Protein AF-A0A381XY41-F1 (afdb_monomer)

Secondary structure (DSSP, 8-state):
-HHHHHHHHHHHHHHHHHHHHHHHHHHTT--EEEEETTEEEEE-HHHHHHHHHHHH-GGG--

Foldseek 3Di:
DVVVVVVVVVVVCVLCVLVVVLVVCVVVVDWDWDDDPNDIDIDRVSVVSVVVCCVVPVVSVD

pLDDT: mean 83.31, std 8.99, range [53.0, 94.0]

Mean predicted aligned error: 7.08 Å

Sequence (62 aa):
MAKRN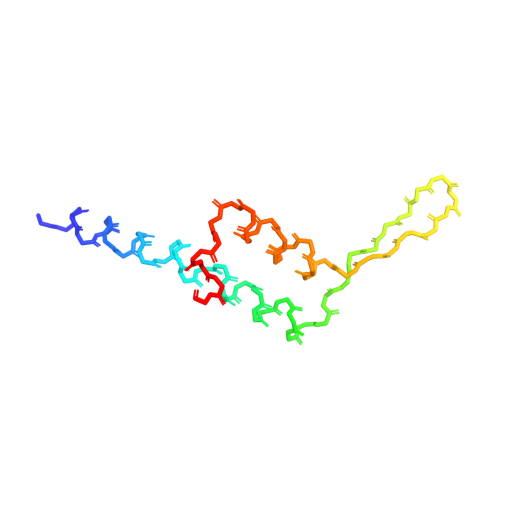LKKIYHNFIHTFPLLFLFFLAFTGFDLSFFLFGNSYSFNFIYAVIFYWVLKKPDRLG

Radius of gyration: 16.22 Å; Cα contacts (8 Å, |Δi|>4): 37; chains: 1; bounding box: 33×22×52 Å

Solvent-accessible surface area (backbone atoms only — not comparable to full-atom values): 3752 Å² total; per-residue (Å²): 116,69,71,63,54,52,55,52,52,52,53,52,45,64,68,49,44,62,57,56,52,49,52,51,42,60,74,70,67,55,62,50,66,51,78,55,95,95,39,82,47,72,45,66,44,61,57,56,53,50,51,54,44,41,76,73,42,56,76,72,84,101

Organism: NCBI:txid408172

Structure (mmCIF, N/CA/C/O backbone):
data_AF-A0A381XY41-F1
#
_entry.id   AF-A0A381XY41-F1
#
loop_
_atom_site.group_PDB
_atom_site.id
_atom_site.type_symbol
_atom_site.label_atom_id
_atom_site.label_alt_id
_atom_site.label_comp_id
_atom_site.label_asym_id
_atom_site.label_entity_id
_atom_site.label_seq_id
_atom_site.pdbx_PDB_ins_code
_atom_site.Cartn_x
_atom_site.Cartn_y
_atom_site.Cartn_z
_atom_site.occupancy
_atom_site.B_iso_or_equiv
_atom_site.auth_seq_id
_atom_site.auth_comp_id
_atom_site.auth_asym_id
_atom_site.auth_atom_id
_atom_site.pdbx_PDB_model_num
ATOM 1 N N . MET A 1 1 ? -8.587 -4.416 32.766 1.00 53.00 1 MET A N 1
ATOM 2 C CA . MET A 1 1 ? -9.197 -3.386 31.886 1.00 53.00 1 MET A CA 1
ATOM 3 C C . MET A 1 1 ? -8.323 -2.988 30.689 1.00 53.00 1 MET A C 1
ATOM 5 O O . MET A 1 1 ? -8.858 -2.933 29.589 1.00 53.00 1 MET A O 1
ATOM 9 N N . ALA A 1 2 ? -7.004 -2.793 30.836 1.00 59.66 2 ALA A N 1
ATOM 10 C CA . ALA A 1 2 ? -6.109 -2.343 29.751 1.00 59.66 2 ALA A CA 1
ATOM 11 C C . ALA A 1 2 ? -6.128 -3.199 28.458 1.00 59.66 2 ALA A C 1
ATOM 13 O O . ALA A 1 2 ? -6.180 -2.651 27.357 1.00 59.66 2 ALA A O 1
ATOM 14 N N . LYS A 1 3 ? -6.192 -4.538 28.566 1.00 60.59 3 LYS A N 1
ATOM 15 C CA . LYS A 1 3 ? -6.277 -5.448 27.399 1.00 60.59 3 LYS A CA 1
ATOM 16 C C . LYS A 1 3 ? -7.483 -5.176 26.485 1.00 60.59 3 LYS A C 1
ATOM 18 O O . LYS A 1 3 ? -7.383 -5.354 25.274 1.00 60.59 3 LYS A O 1
ATOM 23 N N . ARG A 1 4 ? -8.620 -4.733 27.041 1.00 63.78 4 ARG A N 1
ATOM 24 C CA . ARG A 1 4 ? -9.841 -4.456 26.260 1.00 63.78 4 ARG A CA 1
ATOM 25 C C . ARG A 1 4 ? -9.706 -3.171 25.436 1.00 63.78 4 ARG A C 1
ATOM 27 O O . ARG A 1 4 ? -10.220 -3.112 24.324 1.00 63.78 4 ARG A O 1
ATOM 34 N N . ASN A 1 5 ? -8.965 -2.190 25.952 1.00 73.44 5 ASN A N 1
ATOM 35 C CA . ASN A 1 5 ? -8.696 -0.926 25.267 1.00 73.44 5 ASN A CA 1
ATOM 36 C C . ASN A 1 5 ? -7.699 -1.109 24.116 1.00 73.44 5 ASN A C 1
ATOM 38 O O . ASN A 1 5 ? -7.954 -0.621 23.020 1.00 73.44 5 ASN A O 1
ATOM 42 N N . LEU A 1 6 ? -6.642 -1.905 24.314 1.00 80.88 6 LEU A N 1
ATOM 43 C CA . LEU A 1 6 ? -5.688 -2.253 23.250 1.00 80.88 6 LEU A CA 1
ATOM 44 C C . LEU A 1 6 ? -6.364 -2.951 22.064 1.00 80.88 6 LEU A C 1
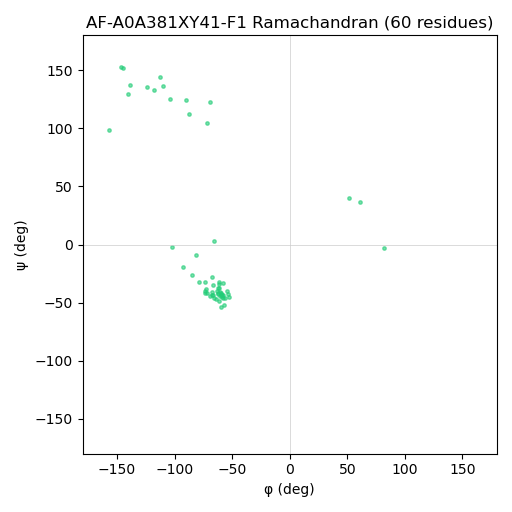ATOM 46 O O . LEU A 1 6 ? -6.124 -2.589 20.917 1.00 80.88 6 LEU A O 1
ATOM 50 N N . LYS A 1 7 ? -7.272 -3.901 22.330 1.00 81.75 7 LYS A N 1
ATOM 51 C CA . LYS A 1 7 ? -8.029 -4.590 21.273 1.00 81.75 7 LYS A CA 1
ATOM 52 C C . LYS A 1 7 ? -8.895 -3.622 20.456 1.00 81.75 7 LYS A C 1
ATOM 54 O O . LYS A 1 7 ? -9.014 -3.785 19.247 1.00 81.75 7 LYS A O 1
ATOM 59 N N . LYS A 1 8 ? -9.481 -2.613 21.108 1.00 83.38 8 LYS A N 1
ATOM 60 C CA . LYS A 1 8 ? -10.335 -1.603 20.466 1.00 83.38 8 LYS A CA 1
ATOM 61 C C . LYS A 1 8 ? -9.518 -0.631 19.605 1.00 83.38 8 LYS A C 1
ATOM 63 O O . LYS A 1 8 ? -9.907 -0.350 18.478 1.00 83.38 8 LYS A O 1
ATOM 68 N N . ILE A 1 9 ? -8.359 -0.194 20.102 1.00 84.38 9 ILE A N 1
ATOM 69 C CA . ILE A 1 9 ? -7.419 0.665 19.364 1.00 84.38 9 ILE A CA 1
ATOM 70 C C . ILE A 1 9 ? -6.866 -0.071 18.141 1.00 84.38 9 ILE A C 1
ATOM 72 O O . ILE A 1 9 ? -6.905 0.466 17.041 1.00 84.38 9 ILE A O 1
ATOM 76 N N . TYR A 1 10 ? -6.425 -1.320 18.311 1.00 84.38 10 TYR A N 1
ATOM 77 C CA . TYR A 1 10 ? -5.935 -2.152 17.211 1.00 84.38 10 TYR A CA 1
ATOM 78 C C . TYR A 1 10 ? -6.999 -2.369 16.131 1.00 84.38 10 TYR A C 1
ATOM 80 O O . TYR A 1 10 ? -6.712 -2.262 14.941 1.00 84.38 10 TYR A O 1
ATOM 88 N N . HIS A 1 11 ? -8.242 -2.630 16.542 1.00 83.00 11 HIS A N 1
ATOM 89 C CA . HIS A 1 11 ? -9.347 -2.798 15.607 1.00 83.00 11 HIS A CA 1
ATOM 90 C C . HIS A 1 11 ? -9.593 -1.529 14.784 1.00 83.00 11 HIS A C 1
ATOM 92 O O . HIS A 1 11 ? -9.651 -1.612 13.561 1.00 83.00 11 HIS A O 1
ATOM 98 N N . ASN A 1 12 ? -9.667 -0.360 15.428 1.00 81.62 12 ASN A N 1
ATOM 99 C CA . ASN A 1 12 ? -9.818 0.913 14.722 1.00 81.62 12 ASN A CA 1
ATOM 100 C C . ASN A 1 12 ? -8.623 1.206 13.808 1.00 81.62 12 ASN A C 1
ATOM 102 O O . ASN A 1 12 ? -8.817 1.594 12.661 1.00 81.62 12 ASN A O 1
ATOM 106 N N . PHE A 1 13 ? -7.399 0.956 14.279 1.00 83.88 13 PHE A N 1
ATOM 107 C CA . PHE A 1 13 ? -6.190 1.183 13.495 1.00 83.88 13 PHE A CA 1
ATOM 108 C C . PHE A 1 13 ? -6.179 0.354 12.209 1.00 83.88 13 PHE A C 1
ATOM 110 O O . PHE A 1 13 ? -5.898 0.900 11.153 1.00 83.88 13 PHE A O 1
ATOM 117 N N . ILE A 1 14 ? -6.557 -0.930 12.252 1.00 82.44 14 ILE A N 1
ATOM 118 C CA . ILE A 1 14 ? -6.633 -1.774 11.045 1.00 82.44 14 ILE A CA 1
ATOM 119 C C . ILE A 1 14 ? -7.633 -1.244 10.020 1.00 82.44 14 ILE A C 1
ATOM 121 O O . ILE A 1 14 ? -7.432 -1.441 8.822 1.00 82.44 14 ILE A O 1
ATOM 125 N N . HIS A 1 15 ? -8.720 -0.613 10.462 1.00 78.81 15 HIS A N 1
ATOM 126 C CA . HIS A 1 15 ? -9.708 -0.056 9.538 1.00 78.81 15 HIS A CA 1
ATOM 127 C C . HIS A 1 15 ? -9.262 1.278 8.943 1.00 78.81 15 HIS A C 1
ATOM 129 O O . HIS A 1 15 ? -9.564 1.536 7.786 1.00 78.81 15 HIS A O 1
ATOM 135 N N . THR A 1 16 ? -8.504 2.090 9.684 1.00 82.06 16 THR A N 1
ATOM 136 C CA . THR A 1 16 ? -7.971 3.378 9.200 1.00 82.06 16 THR A CA 1
ATOM 137 C C . THR A 1 16 ? -6.653 3.234 8.429 1.00 82.06 16 THR A C 1
ATOM 139 O O . THR A 1 16 ? -6.352 4.045 7.555 1.00 82.06 16 THR A O 1
ATOM 142 N N . PHE A 1 17 ? -5.871 2.189 8.710 1.00 86.00 17 PHE A N 1
ATOM 143 C CA . PHE A 1 17 ? -4.565 1.934 8.100 1.00 86.00 17 PHE A CA 1
ATOM 144 C C . PHE A 1 17 ? -4.589 1.923 6.562 1.00 86.00 17 PHE A C 1
ATOM 146 O O . PHE A 1 17 ? -3.707 2.550 5.979 1.00 86.00 17 PHE A O 1
ATOM 153 N N . PRO A 1 18 ? -5.582 1.307 5.885 1.00 84.00 18 PRO A N 1
ATOM 154 C CA . PRO A 1 18 ? -5.698 1.359 4.433 1.00 84.00 18 PRO A CA 1
ATOM 155 C C . PRO A 1 18 ? -5.684 2.770 3.855 1.00 84.00 18 PRO A C 1
ATOM 157 O O . PRO A 1 18 ? -4.962 3.046 2.900 1.00 84.00 18 PRO A O 1
ATOM 160 N N . LEU A 1 19 ? -6.444 3.675 4.474 1.00 85.31 19 LEU A N 1
ATOM 161 C CA . LEU A 1 19 ? -6.562 5.053 4.019 1.00 85.31 19 LEU A CA 1
ATOM 162 C C . LEU A 1 19 ? -5.252 5.819 4.225 1.00 85.31 19 LEU A C 1
ATOM 164 O O . LEU A 1 19 ? -4.796 6.514 3.324 1.00 85.31 19 LEU A O 1
ATOM 168 N N . LEU A 1 20 ? -4.622 5.655 5.393 1.00 88.75 20 LEU A N 1
ATOM 169 C CA . LEU A 1 20 ? -3.330 6.278 5.700 1.00 88.75 20 LEU A CA 1
ATOM 170 C C . LEU A 1 20 ? -2.219 5.772 4.774 1.00 88.75 20 LEU A C 1
ATOM 172 O O . LEU A 1 20 ? -1.384 6.552 4.322 1.00 88.75 20 LEU A O 1
ATOM 176 N N . PHE A 1 21 ? -2.222 4.477 4.464 1.00 88.25 21 PHE A N 1
ATOM 177 C CA . PHE A 1 21 ? -1.263 3.874 3.549 1.00 88.25 21 PHE A CA 1
ATOM 178 C C . PHE A 1 21 ? -1.452 4.371 2.111 1.00 88.25 21 PHE A C 1
ATOM 180 O O . PHE A 1 21 ? -0.471 4.730 1.463 1.00 88.25 21 PHE A O 1
ATOM 187 N N . LEU A 1 22 ? -2.701 4.459 1.631 1.00 88.62 22 LEU A N 1
ATOM 188 C CA . LEU A 1 22 ? -3.015 5.053 0.325 1.00 88.62 22 LEU A CA 1
ATOM 189 C C . LEU A 1 22 ? -2.598 6.518 0.252 1.00 88.62 22 LEU A C 1
ATOM 191 O O . LEU A 1 22 ? -1.993 6.924 -0.735 1.00 88.62 22 LEU A O 1
ATOM 195 N N . PHE A 1 23 ? -2.887 7.294 1.298 1.00 89.88 23 PHE A N 1
ATOM 196 C CA . PHE A 1 23 ? -2.489 8.696 1.381 1.00 89.88 23 PHE A CA 1
ATOM 197 C C . PHE A 1 23 ? -0.972 8.848 1.254 1.00 89.88 23 PHE A C 1
ATOM 199 O O . PHE A 1 23 ? -0.497 9.663 0.467 1.00 89.88 23 PHE A O 1
ATOM 206 N N . PHE A 1 24 ? -0.209 8.024 1.976 1.00 91.81 24 PHE A N 1
ATOM 207 C CA . PHE A 1 24 ? 1.247 8.069 1.920 1.00 91.81 24 PHE A CA 1
ATOM 208 C C . PHE A 1 24 ? 1.788 7.670 0.541 1.00 91.81 24 PHE A C 1
ATOM 210 O O . PHE A 1 24 ? 2.623 8.382 -0.004 1.00 91.81 24 PHE A O 1
ATOM 217 N N . LEU A 1 25 ? 1.280 6.582 -0.051 1.00 90.56 25 LEU A N 1
ATOM 218 C CA . LEU A 1 25 ? 1.668 6.144 -1.397 1.00 90.56 25 LEU A CA 1
ATOM 219 C C . LEU A 1 25 ? 1.365 7.195 -2.474 1.00 90.56 25 LEU A C 1
ATOM 221 O O . LEU A 1 25 ? 2.171 7.402 -3.379 1.00 90.56 25 LEU A O 1
ATOM 225 N N . ALA A 1 26 ? 0.206 7.852 -2.382 1.00 88.94 26 ALA A N 1
ATOM 226 C CA . ALA A 1 26 ? -0.181 8.909 -3.308 1.00 88.94 26 ALA A CA 1
ATOM 227 C C . ALA A 1 26 ? 0.701 10.150 -3.145 1.00 88.94 26 ALA A C 1
ATOM 229 O O . ALA A 1 26 ? 1.120 10.738 -4.138 1.00 88.94 26 ALA A O 1
ATOM 230 N N . PHE A 1 27 ? 1.023 10.523 -1.904 1.00 91.56 27 PHE A N 1
ATOM 231 C CA . PHE A 1 27 ? 1.867 11.681 -1.622 1.00 91.56 27 PHE A CA 1
ATOM 232 C C . PHE A 1 27 ? 3.309 11.494 -2.108 1.00 91.56 27 PHE A C 1
ATOM 234 O O . PHE A 1 27 ? 3.936 12.449 -2.557 1.00 91.56 27 PHE A O 1
ATOM 241 N N . THR A 1 28 ? 3.839 10.272 -2.049 1.00 88.56 28 THR A N 1
ATOM 242 C CA . THR A 1 28 ? 5.190 9.972 -2.541 1.00 88.56 28 THR A CA 1
ATOM 243 C C . THR A 1 28 ? 5.259 9.768 -4.053 1.00 88.56 28 THR A C 1
ATOM 245 O O . THR A 1 28 ? 6.364 9.674 -4.582 1.00 88.56 28 THR A O 1
ATOM 248 N N . GLY A 1 29 ? 4.116 9.692 -4.749 1.00 82.75 29 GLY A N 1
ATOM 249 C CA . GLY A 1 29 ? 4.072 9.363 -6.175 1.00 82.75 29 GLY A CA 1
ATOM 250 C C . GLY A 1 29 ? 4.650 7.978 -6.462 1.00 82.75 29 GLY A C 1
ATOM 251 O O . GLY A 1 29 ? 5.373 7.798 -7.436 1.00 82.75 29 GLY A O 1
ATOM 252 N N . PHE A 1 30 ? 4.420 7.016 -5.564 1.00 86.69 30 PHE A N 1
ATOM 253 C CA . PHE A 1 30 ? 5.035 5.699 -5.679 1.00 86.69 30 PHE A CA 1
ATOM 254 C C . 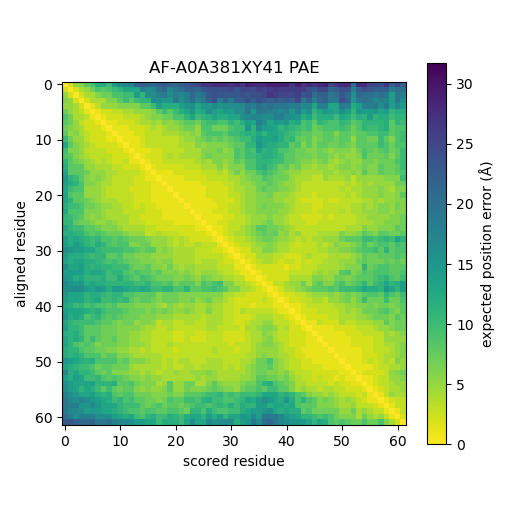PHE A 1 30 ? 4.476 4.904 -6.867 1.00 86.69 30 PHE A C 1
ATOM 256 O O . PHE A 1 30 ? 3.291 4.563 -6.894 1.00 86.69 30 PHE A O 1
ATOM 263 N N . ASP A 1 31 ? 5.371 4.499 -7.768 1.00 83.56 31 ASP A N 1
ATOM 264 C CA . ASP A 1 31 ? 5.100 3.567 -8.860 1.00 83.56 31 ASP A CA 1
ATOM 265 C C . ASP A 1 31 ? 5.956 2.306 -8.707 1.00 83.56 31 ASP A C 1
ATOM 267 O O . ASP A 1 31 ? 7.169 2.373 -8.480 1.00 83.56 31 ASP A O 1
ATOM 271 N N . LEU A 1 32 ? 5.334 1.131 -8.843 1.00 87.44 32 LEU A N 1
ATOM 272 C CA . LEU A 1 32 ? 6.054 -0.132 -8.728 1.00 87.44 32 LEU A CA 1
ATOM 273 C C . LEU A 1 32 ? 6.614 -0.511 -10.093 1.00 87.44 32 LEU A C 1
ATOM 275 O O . LEU A 1 32 ? 5.872 -0.829 -11.023 1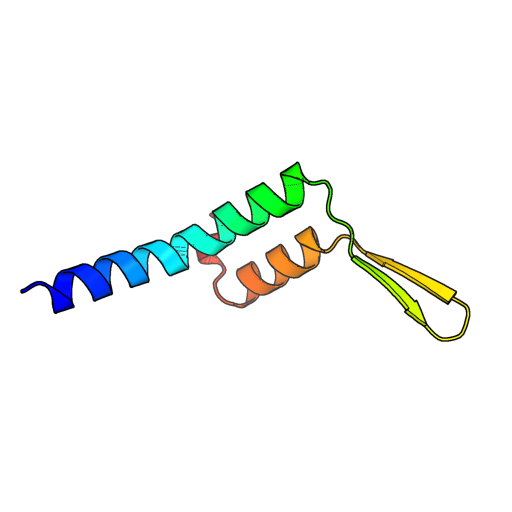.00 87.44 32 LEU A O 1
ATOM 279 N N . SER A 1 33 ? 7.940 -0.479 -10.193 1.00 91.19 33 SER A N 1
ATOM 280 C CA . SER A 1 33 ? 8.668 -0.784 -11.422 1.00 91.19 33 SER A CA 1
ATOM 281 C C . SER A 1 33 ? 9.676 -1.900 -11.179 1.00 91.19 33 SER A C 1
ATOM 283 O O . SER A 1 33 ? 10.375 -1.904 -10.167 1.00 91.19 33 SER A O 1
ATOM 285 N N . PHE A 1 34 ? 9.749 -2.862 -12.093 1.00 91.50 34 PHE A N 1
ATOM 286 C CA . PHE A 1 34 ? 10.659 -4.000 -12.005 1.00 91.50 34 PHE A CA 1
ATOM 287 C C . PHE A 1 34 ? 11.135 -4.425 -13.391 1.00 91.50 34 PHE A C 1
ATOM 289 O O . PHE A 1 34 ? 10.457 -4.233 -14.401 1.00 91.50 34 PHE A O 1
ATOM 296 N N . PHE A 1 35 ? 12.327 -5.011 -13.424 1.00 94.00 35 PHE A N 1
ATOM 297 C CA . PHE A 1 35 ? 12.950 -5.496 -14.646 1.00 94.00 35 PHE A CA 1
ATOM 298 C C . PHE A 1 35 ? 12.836 -7.016 -14.707 1.00 94.00 35 PHE A C 1
ATOM 300 O O . PHE A 1 35 ? 13.244 -7.709 -13.773 1.00 94.00 35 PHE A O 1
ATOM 307 N N . LEU A 1 36 ? 12.273 -7.542 -15.791 1.00 92.94 36 LEU A N 1
ATOM 308 C CA . LEU A 1 36 ? 12.093 -8.977 -15.989 1.00 92.94 36 LEU A CA 1
ATOM 309 C C . LEU A 1 36 ? 12.374 -9.328 -17.453 1.00 92.94 36 LEU A C 1
ATOM 311 O O . LEU A 1 36 ? 11.819 -8.707 -18.355 1.00 92.94 36 LEU A O 1
ATOM 315 N N . PHE A 1 37 ? 13.226 -10.328 -17.696 1.00 90.00 37 PHE A N 1
ATOM 316 C CA . PHE A 1 37 ? 13.569 -10.820 -19.043 1.00 90.00 37 PHE A CA 1
ATOM 317 C C . PHE A 1 37 ? 14.009 -9.738 -20.046 1.00 90.00 37 PHE A C 1
ATOM 319 O O . PHE A 1 37 ? 13.628 -9.779 -21.210 1.00 90.00 37 PHE A O 1
ATOM 326 N N . GLY A 1 38 ? 14.805 -8.759 -19.611 1.00 91.62 38 GLY A N 1
ATOM 327 C CA . GLY A 1 38 ? 15.271 -7.693 -20.505 1.00 91.62 38 GLY A CA 1
ATOM 328 C C . GLY A 1 38 ? 14.266 -6.557 -20.716 1.00 91.62 38 GLY A C 1
ATOM 329 O O . GLY A 1 38 ? 14.611 -5.567 -21.356 1.00 91.62 38 GLY A O 1
ATOM 330 N N . ASN A 1 39 ? 13.063 -6.663 -20.143 1.00 90.69 39 ASN A N 1
ATOM 331 C CA . ASN A 1 39 ? 12.012 -5.666 -20.271 1.00 90.69 39 ASN A CA 1
ATOM 332 C C . ASN A 1 39 ? 11.741 -4.967 -18.936 1.00 90.69 39 ASN A C 1
ATOM 334 O O . ASN A 1 39 ? 11.744 -5.586 -17.868 1.00 90.69 39 ASN A O 1
ATOM 338 N N . SER A 1 40 ? 11.439 -3.673 -19.019 1.00 91.56 40 SER A N 1
ATOM 339 C CA . SER A 1 40 ? 10.976 -2.871 -17.888 1.00 91.56 40 SER A CA 1
ATOM 340 C C . SER A 1 40 ? 9.455 -2.911 -17.808 1.00 91.56 40 SER A C 1
ATOM 342 O O . SER A 1 40 ? 8.770 -2.532 -18.757 1.00 91.56 40 SER A O 1
ATOM 344 N N . TYR A 1 41 ? 8.932 -3.322 -16.659 1.00 89.69 41 TYR A N 1
ATOM 345 C CA . TYR A 1 41 ? 7.513 -3.263 -16.336 1.00 89.69 41 TYR A CA 1
ATOM 346 C C . TYR A 1 41 ? 7.303 -2.202 -15.267 1.00 89.69 41 TYR A C 1
ATOM 348 O O . TYR A 1 41 ? 8.058 -2.128 -14.299 1.00 89.69 41 TYR A O 1
ATOM 356 N N . SER A 1 42 ? 6.272 -1.385 -15.438 1.00 89.38 42 SER A N 1
ATOM 357 C CA . SER A 1 42 ? 5.867 -0.388 -14.457 1.00 89.38 42 SER A CA 1
ATOM 358 C C . SER A 1 42 ? 4.355 -0.382 -14.368 1.00 89.38 42 SER A C 1
ATO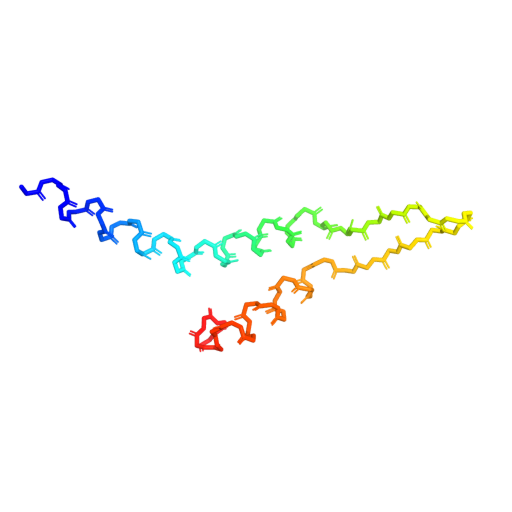M 360 O O . SER A 1 42 ? 3.668 -0.474 -15.388 1.00 89.38 42 SER A O 1
ATOM 362 N N . PHE A 1 43 ? 3.837 -0.317 -13.150 1.00 88.75 43 PHE A N 1
ATOM 363 C CA . PHE A 1 43 ? 2.418 -0.131 -12.929 1.00 88.75 43 PHE A CA 1
ATOM 364 C C . PHE A 1 43 ? 2.165 0.730 -11.701 1.00 88.75 43 PHE A C 1
ATOM 366 O O . PHE A 1 43 ? 2.920 0.737 -10.724 1.00 88.75 43 PHE A O 1
ATOM 373 N N . ASN A 1 44 ? 1.032 1.418 -11.749 1.00 87.75 44 ASN A N 1
ATOM 374 C CA . ASN A 1 44 ? 0.574 2.228 -10.644 1.00 87.75 44 ASN A CA 1
ATOM 375 C C . ASN A 1 44 ? 0.096 1.308 -9.510 1.00 87.75 44 ASN A C 1
ATOM 377 O O . ASN A 1 44 ? -0.963 0.672 -9.563 1.00 87.75 44 ASN A O 1
ATOM 381 N N . PHE A 1 45 ? 0.934 1.209 -8.483 1.00 87.50 45 PHE A N 1
ATOM 382 C CA . PHE A 1 45 ? 0.727 0.316 -7.34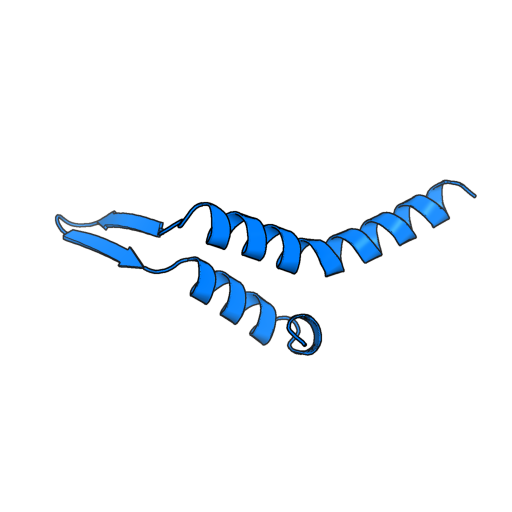8 1.00 87.50 45 PHE A CA 1
ATOM 383 C C . PHE A 1 45 ? -0.471 0.728 -6.494 1.00 87.50 45 PHE A C 1
ATOM 385 O O . PHE A 1 45 ? -1.127 -0.123 -5.892 1.00 87.50 45 PHE A O 1
ATOM 392 N N . ILE A 1 46 ? -0.796 2.023 -6.481 1.00 89.81 46 ILE A N 1
ATOM 393 C CA . ILE A 1 46 ? -1.928 2.576 -5.738 1.00 89.81 46 ILE A CA 1
ATOM 394 C C . ILE A 1 46 ? -3.222 1.908 -6.203 1.00 89.81 46 ILE A C 1
ATOM 396 O O . ILE A 1 46 ? -3.997 1.447 -5.367 1.00 89.81 46 ILE A O 1
ATOM 400 N N . TYR A 1 47 ? -3.430 1.751 -7.514 1.00 87.88 47 TYR A N 1
ATOM 401 C CA . TYR A 1 47 ? -4.614 1.055 -8.022 1.00 87.88 47 TYR A CA 1
ATOM 402 C C . TYR A 1 47 ? -4.676 -0.407 -7.587 1.00 87.88 47 TYR A C 1
ATOM 404 O O . TYR A 1 47 ? -5.742 -0.863 -7.181 1.00 87.88 47 TYR A O 1
ATOM 412 N N . ALA A 1 48 ? -3.558 -1.138 -7.605 1.00 87.94 48 ALA A N 1
ATOM 413 C CA . ALA A 1 48 ? -3.533 -2.527 -7.141 1.00 87.94 48 ALA A CA 1
ATOM 414 C C . ALA A 1 48 ? -3.957 -2.636 -5.665 1.00 87.94 48 ALA A C 1
ATOM 416 O O . ALA A 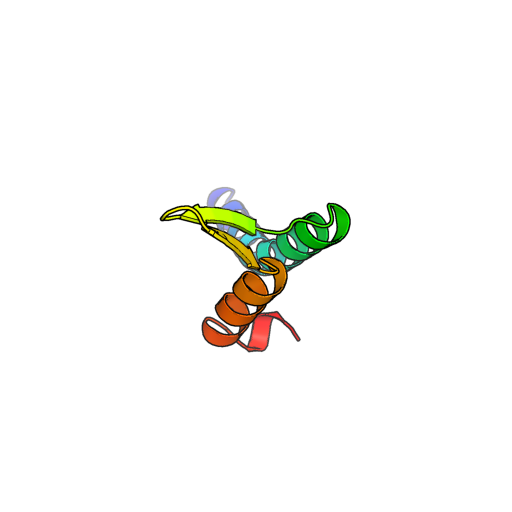1 48 ? -4.742 -3.510 -5.289 1.00 87.94 48 ALA A O 1
ATOM 417 N N . VAL A 1 49 ? -3.484 -1.703 -4.839 1.00 86.38 49 VAL A N 1
ATOM 418 C CA . VAL A 1 49 ? -3.820 -1.609 -3.417 1.00 86.38 49 VAL A CA 1
ATOM 419 C C . VAL A 1 49 ? -5.299 -1.247 -3.208 1.00 86.38 49 VAL A C 1
ATOM 421 O O . VAL A 1 49 ? -5.970 -1.888 -2.395 1.00 86.38 49 VAL A O 1
ATOM 424 N N . ILE A 1 50 ? -5.834 -0.285 -3.971 1.00 87.56 50 ILE A N 1
ATOM 425 C CA . ILE A 1 50 ? -7.261 0.078 -3.953 1.00 87.56 50 ILE A CA 1
ATOM 426 C C . ILE A 1 50 ? -8.116 -1.133 -4.335 1.00 87.56 50 ILE A C 1
ATOM 428 O O . ILE A 1 50 ? -8.983 -1.524 -3.557 1.00 87.56 50 ILE A O 1
ATOM 432 N N . PHE A 1 51 ? -7.849 -1.769 -5.480 1.00 87.25 51 PHE A N 1
ATOM 433 C CA . PHE A 1 51 ? -8.602 -2.936 -5.952 1.00 87.25 51 PHE A CA 1
ATOM 434 C C . PHE A 1 51 ? -8.607 -4.069 -4.931 1.00 87.25 51 PHE A C 1
ATOM 436 O O . PHE A 1 51 ? -9.664 -4.624 -4.628 1.00 87.25 51 PHE A O 1
ATOM 443 N N . TYR A 1 52 ? -7.443 -4.390 -4.362 1.00 87.12 52 TYR A N 1
ATOM 444 C CA . TYR A 1 52 ? -7.338 -5.408 -3.324 1.00 87.12 52 TYR A CA 1
ATOM 445 C C . TYR A 1 52 ? -8.226 -5.080 -2.119 1.00 87.12 52 TYR A C 1
ATOM 447 O O . TY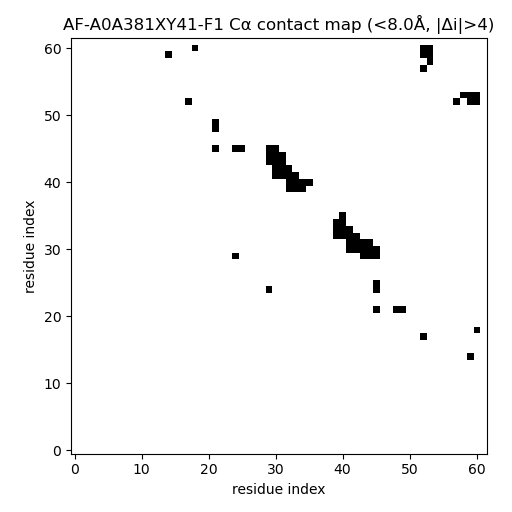R A 1 52 ? -8.912 -5.961 -1.595 1.00 87.12 52 TYR A O 1
ATOM 455 N N . TRP A 1 53 ? -8.243 -3.821 -1.672 1.00 83.69 53 TRP A N 1
ATOM 456 C CA . TRP A 1 53 ? -9.063 -3.427 -0.532 1.00 83.69 53 TRP A CA 1
ATOM 457 C C . TRP A 1 53 ? -10.557 -3.361 -0.836 1.00 83.69 53 TRP A C 1
ATOM 459 O O . TRP A 1 53 ? -11.315 -3.844 0.007 1.00 83.69 53 TRP A O 1
ATOM 469 N N . VAL A 1 54 ? -10.970 -2.891 -2.020 1.00 83.31 54 VAL A N 1
ATOM 470 C CA . VAL A 1 54 ? -12.372 -2.971 -2.478 1.00 83.31 54 VAL A CA 1
ATOM 471 C C . VAL A 1 54 ? -12.837 -4.425 -2.489 1.00 83.31 54 VAL A C 1
ATOM 473 O O . VAL A 1 54 ? -13.847 -4.751 -1.875 1.00 83.31 54 VAL A O 1
ATOM 476 N N . LEU A 1 55 ? -12.086 -5.321 -3.138 1.00 81.81 55 LEU A N 1
ATOM 477 C CA . LEU A 1 55 ? -12.456 -6.737 -3.247 1.00 81.81 55 LEU A CA 1
ATOM 478 C C . LEU A 1 55 ? -12.517 -7.421 -1.880 1.00 81.81 55 LEU A C 1
ATOM 480 O O . LEU A 1 55 ? -13.370 -8.272 -1.640 1.00 81.81 55 LEU A O 1
ATOM 484 N N . LYS A 1 56 ? -11.606 -7.060 -0.971 1.00 81.50 56 LYS A N 1
ATOM 485 C CA . LYS A 1 56 ? -11.541 -7.666 0.358 1.00 81.50 56 LYS A CA 1
ATOM 486 C C . LYS A 1 56 ? -12.662 -7.192 1.276 1.00 81.50 56 LYS A C 1
ATOM 488 O O . LYS A 1 56 ? -13.145 -7.998 2.068 1.00 81.50 56 LYS A O 1
ATOM 493 N N . LYS A 1 57 ? -13.009 -5.902 1.237 1.00 77.69 57 LYS A N 1
ATOM 494 C CA . LYS A 1 57 ? -14.117 -5.287 1.982 1.00 77.69 57 LYS A CA 1
ATOM 495 C C . LYS A 1 57 ? -14.551 -3.988 1.282 1.00 77.69 57 LYS A C 1
ATOM 497 O O . LYS A 1 57 ? -13.913 -2.962 1.528 1.00 77.69 57 LYS A O 1
ATOM 502 N N . PRO A 1 58 ? -15.620 -4.012 0.471 1.00 75.56 58 PRO A N 1
ATOM 503 C CA . PRO A 1 58 ? -16.025 -2.859 -0.334 1.00 75.56 58 PRO A CA 1
ATOM 504 C C . PRO A 1 58 ? -16.389 -1.641 0.525 1.00 75.56 58 PRO A C 1
ATOM 506 O O . PRO A 1 58 ? -16.001 -0.530 0.179 1.00 75.56 58 PRO A O 1
ATOM 509 N N . ASP A 1 59 ? -16.973 -1.861 1.708 1.00 75.56 59 ASP A N 1
ATOM 510 C CA . ASP A 1 59 ? -17.389 -0.819 2.669 1.00 75.56 59 ASP A CA 1
ATOM 511 C C . ASP A 1 59 ? -16.224 -0.012 3.292 1.00 75.56 59 ASP A C 1
ATOM 513 O O . ASP A 1 59 ? -16.419 0.768 4.220 1.00 75.56 59 ASP A O 1
ATOM 517 N N . ARG A 1 60 ? -14.969 -0.261 2.890 1.00 71.00 60 ARG A N 1
ATOM 518 C CA . ARG A 1 60 ? -13.781 0.415 3.449 1.00 71.00 60 ARG A CA 1
ATOM 519 C C . ARG A 1 60 ? -13.342 1.654 2.686 1.00 71.00 60 ARG A C 1
ATOM 521 O O . ARG A 1 60 ? -12.549 2.421 3.227 1.00 71.00 60 ARG A O 1
ATOM 528 N N . LEU A 1 61 ? -13.765 1.798 1.435 1.00 67.31 61 LEU A N 1
ATOM 529 C CA . LEU A 1 61 ? -13.368 2.918 0.578 1.00 67.31 61 LEU A CA 1
ATOM 530 C C . LEU A 1 61 ? -14.462 3.990 0.450 1.00 67.31 61 LEU A C 1
ATOM 532 O O . LEU A 1 61 ? -14.199 5.033 -0.145 1.00 67.31 61 LEU A O 1
ATOM 536 N N . GLY A 1 62 ? -15.627 3.765 1.067 1.00 57.69 62 GLY A N 1
ATOM 537 C CA . GLY A 1 62 ? -16.754 4.694 1.173 1.00 57.69 62 GLY A CA 1
ATOM 538 C C . GLY A 1 62 ? -17.887 4.072 1.970 1.00 57.69 62 GLY A C 1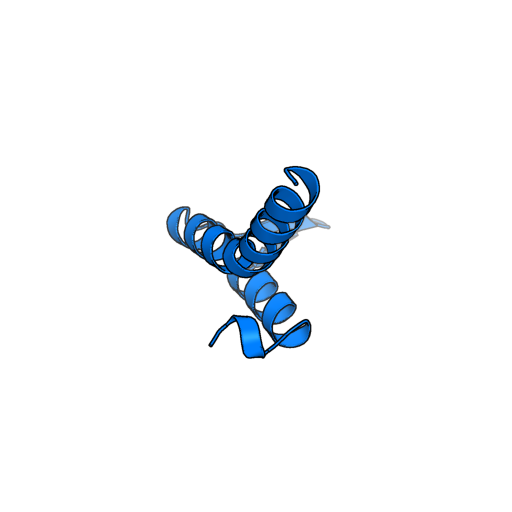
ATOM 539 O O . GLY A 1 62 ? -18.334 2.985 1.547 1.00 57.69 62 GLY A O 1
#